Protein AF-A0A444Y953-F1 (afdb_monomer_lite)

Sequence (89 aa):
MVINVASLLVGTATNPFGNGYFQGPKEAPLEAASACAGVYGKGAYPGSAGNLLVDPTTGASFNANGVNGRKYLLPALMDPKTQACSTLV

InterPro domains:
  IPR006766 Protein EXORDIUM-like [PF04674] (1-88)
  IPR006766 Protein EXORDIUM-like [PTHR31279] (1-88)

pLDDT: mean 89.01, std 5.89, range [63.78, 97.12]

Secondary structure (DSSP, 8-state):
-HHHHHHHHHHHHH-TTSSSSEES-TTS-EETTTTTTT--SBT-BTTB--B-EE-TTT--EESEE-GGG-EE----EEETTTTEEEP--

Foldseek 3Di:
DVQVVVQVVQCCVQPVPLPGDFDDDSVDTHGFQRVQPLAQEPPTDVVGNYDFDADPVPRDTAQDQDPPRDGHGYTFTQDPVVRDTDHSD

Structure (mmCIF, N/CA/C/O backbone):
data_AF-A0A444Y953-F1
#
_entry.id   AF-A0A444Y953-F1
#
loop_
_atom_site.group_PDB
_atom_site.id
_atom_site.type_symbol
_atom_site.label_atom_id
_atom_site.label_alt_id
_atom_site.label_comp_id
_atom_site.label_asym_id
_atom_site.label_entity_id
_atom_site.label_seq_id
_atom_site.pdbx_PDB_ins_code
_atom_site.Cartn_x
_atom_site.Cartn_y
_atom_site.Cartn_z
_atom_site.occupancy
_atom_site.B_iso_or_equiv
_atom_site.auth_seq_id
_atom_site.auth_comp_id
_atom_site.auth_asym_id
_atom_site.auth_atom_id
_atom_site.pdbx_PDB_model_num
ATOM 1 N N . MET A 1 1 ? 4.486 -9.118 9.229 1.00 63.78 1 MET A N 1
ATOM 2 C CA . MET A 1 1 ? 4.502 -10.257 8.279 1.00 63.78 1 MET A CA 1
ATOM 3 C C . MET A 1 1 ? 3.607 -10.064 7.056 1.00 63.78 1 MET A C 1
ATOM 5 O O . MET A 1 1 ? 4.072 -10.385 5.976 1.00 63.78 1 MET A O 1
ATOM 9 N N . VAL A 1 2 ? 2.382 -9.529 7.178 1.00 74.00 2 VAL A N 1
ATOM 10 C CA . VAL A 1 2 ? 1.454 -9.366 6.031 1.00 74.00 2 VAL A CA 1
ATOM 11 C C . VAL A 1 2 ? 2.052 -8.540 4.886 1.00 74.00 2 VAL A C 1
ATOM 13 O O . VAL A 1 2 ? 1.960 -8.957 3.740 1.00 74.00 2 VAL A O 1
ATOM 16 N N . ILE A 1 3 ? 2.730 -7.428 5.195 1.00 76.50 3 ILE A N 1
ATOM 17 C CA . ILE A 1 3 ? 3.361 -6.568 4.181 1.00 76.50 3 ILE A CA 1
ATOM 18 C C . ILE A 1 3 ? 4.438 -7.329 3.399 1.00 76.50 3 ILE A C 1
ATOM 20 O O . ILE A 1 3 ? 4.403 -7.320 2.182 1.00 76.50 3 ILE A O 1
ATOM 24 N N . ASN A 1 4 ? 5.337 -8.060 4.066 1.00 81.75 4 ASN A N 1
ATOM 25 C CA . ASN A 1 4 ? 6.400 -8.804 3.376 1.00 81.75 4 ASN A CA 1
ATOM 26 C C . ASN A 1 4 ? 5.842 -9.896 2.454 1.00 81.75 4 ASN A C 1
ATOM 28 O O . ASN A 1 4 ? 6.337 -10.069 1.345 1.00 81.75 4 ASN A O 1
ATOM 32 N N . VAL A 1 5 ? 4.803 -10.615 2.899 1.00 83.38 5 VAL A N 1
ATOM 33 C CA . VAL A 1 5 ? 4.140 -11.638 2.074 1.00 83.38 5 VAL A CA 1
ATOM 34 C C . VAL A 1 5 ? 3.441 -10.993 0.878 1.00 83.38 5 VAL A C 1
ATOM 36 O O . VAL A 1 5 ? 3.575 -11.486 -0.236 1.00 83.38 5 VAL A O 1
ATOM 39 N N . ALA A 1 6 ? 2.741 -9.874 1.087 1.00 79.81 6 ALA A N 1
ATOM 40 C CA . ALA A 1 6 ? 2.099 -9.131 0.008 1.00 79.81 6 ALA A CA 1
ATOM 41 C C . ALA A 1 6 ? 3.128 -8.594 -0.998 1.00 79.81 6 ALA A C 1
ATOM 43 O O . ALA A 1 6 ? 2.942 -8.766 -2.197 1.00 79.81 6 ALA A O 1
ATOM 44 N N . SER A 1 7 ? 4.239 -8.022 -0.528 1.00 82.75 7 SER A N 1
ATOM 45 C CA . SER A 1 7 ? 5.318 -7.531 -1.388 1.00 82.75 7 SER A CA 1
ATOM 46 C C . SER A 1 7 ? 5.948 -8.648 -2.215 1.00 82.75 7 SER A C 1
ATOM 48 O O . SER A 1 7 ? 6.179 -8.459 -3.407 1.00 82.75 7 SER A O 1
ATOM 50 N N . LEU A 1 8 ? 6.178 -9.819 -1.610 1.00 85.31 8 LEU A N 1
ATOM 51 C CA . LEU A 1 8 ? 6.688 -10.987 -2.325 1.00 85.31 8 LEU A CA 1
ATOM 52 C C . LEU A 1 8 ? 5.691 -11.461 -3.387 1.00 85.31 8 LEU A C 1
ATOM 54 O O . LEU A 1 8 ? 6.081 -11.676 -4.529 1.00 85.31 8 LEU A O 1
ATOM 58 N N . LEU A 1 9 ? 4.405 -11.563 -3.040 1.00 86.19 9 LEU A N 1
ATOM 59 C CA . LEU A 1 9 ? 3.364 -11.983 -3.977 1.00 86.19 9 LEU A CA 1
ATOM 60 C C . LEU A 1 9 ? 3.237 -11.011 -5.159 1.00 86.19 9 LEU A C 1
ATOM 62 O O . LEU A 1 9 ? 3.146 -11.445 -6.307 1.00 86.19 9 LEU A O 1
ATOM 66 N N . VAL A 1 10 ? 3.290 -9.704 -4.892 1.00 86.69 10 VAL A N 1
ATOM 67 C CA . VAL A 1 10 ? 3.288 -8.678 -5.940 1.00 86.69 10 VAL A CA 1
ATOM 68 C C . VAL A 1 10 ? 4.495 -8.856 -6.854 1.00 86.69 10 VAL A C 1
ATOM 70 O O . VAL A 1 10 ? 4.289 -8.996 -8.053 1.00 86.69 10 VAL A O 1
ATOM 73 N N . GLY A 1 11 ? 5.713 -8.956 -6.310 1.00 86.75 11 GLY A N 1
ATOM 74 C CA . GLY A 1 11 ? 6.920 -9.188 -7.113 1.00 86.75 11 GLY A CA 1
ATOM 75 C C . GLY A 1 11 ? 6.830 -10.464 -7.956 1.00 86.75 11 GLY A C 1
ATOM 76 O O . GLY A 1 11 ? 7.127 -10.442 -9.146 1.00 86.75 11 GLY A O 1
ATOM 77 N N . THR A 1 12 ? 6.309 -11.566 -7.400 1.00 87.00 12 THR A N 1
ATOM 78 C CA . THR A 1 12 ? 6.103 -12.801 -8.179 1.00 87.00 12 THR A CA 1
ATOM 79 C C . THR A 1 12 ? 5.085 -12.644 -9.308 1.00 87.00 12 THR A C 1
ATOM 81 O O . THR A 1 12 ? 5.221 -13.297 -10.337 1.00 87.00 12 THR A O 1
ATOM 84 N N . ALA A 1 13 ? 4.075 -11.786 -9.149 1.00 88.50 13 ALA A N 1
ATOM 85 C CA . ALA A 1 13 ? 3.060 -11.554 -10.173 1.00 88.50 13 ALA A CA 1
ATOM 86 C C . ALA A 1 13 ? 3.526 -10.552 -11.240 1.00 88.50 13 ALA A C 1
ATOM 88 O O . ALA A 1 13 ? 3.218 -10.722 -12.420 1.00 88.50 13 ALA A O 1
ATOM 89 N N . THR A 1 14 ? 4.260 -9.509 -10.843 1.00 86.06 14 THR A N 1
ATOM 90 C CA . THR A 1 14 ? 4.681 -8.420 -11.736 1.00 86.06 14 THR A CA 1
ATOM 91 C C . THR A 1 14 ? 6.036 -8.662 -12.384 1.00 86.06 14 THR A C 1
ATOM 93 O O . THR A 1 14 ? 6.298 -8.108 -13.453 1.00 86.06 14 THR A O 1
ATOM 96 N N . ASN A 1 15 ? 6.891 -9.480 -11.770 1.00 87.88 15 ASN A N 1
ATOM 97 C CA . ASN A 1 15 ? 8.248 -9.751 -12.231 1.00 87.88 15 ASN A CA 1
ATOM 98 C C . ASN A 1 15 ? 8.715 -11.209 -11.982 1.00 87.88 15 ASN A C 1
ATOM 100 O O . ASN A 1 15 ? 9.800 -11.428 -11.440 1.00 87.88 15 ASN A O 1
ATOM 104 N N . PRO A 1 16 ? 7.955 -12.243 -12.401 1.00 87.25 16 PRO A N 1
ATOM 105 C CA . PRO A 1 16 ? 8.265 -13.646 -12.087 1.00 87.25 16 PRO A CA 1
ATOM 106 C C . PRO A 1 16 ? 9.635 -14.134 -12.587 1.00 87.25 16 PRO A C 1
ATOM 108 O O . PRO A 1 16 ? 10.210 -15.047 -12.000 1.00 87.25 16 PRO A O 1
ATOM 111 N N . PHE A 1 17 ? 10.157 -13.550 -13.673 1.00 86.75 17 PHE A N 1
ATOM 112 C CA . PHE A 1 17 ? 11.401 -13.981 -14.330 1.00 86.75 17 PHE A CA 1
ATOM 113 C C . PHE A 1 17 ? 12.490 -12.894 -14.352 1.00 86.75 17 PHE A C 1
ATOM 115 O O . PHE A 1 17 ? 13.479 -13.021 -15.078 1.00 86.75 17 PHE A O 1
ATOM 122 N N . GLY A 1 18 ? 12.314 -11.802 -13.599 1.00 81.62 18 GLY A N 1
ATOM 123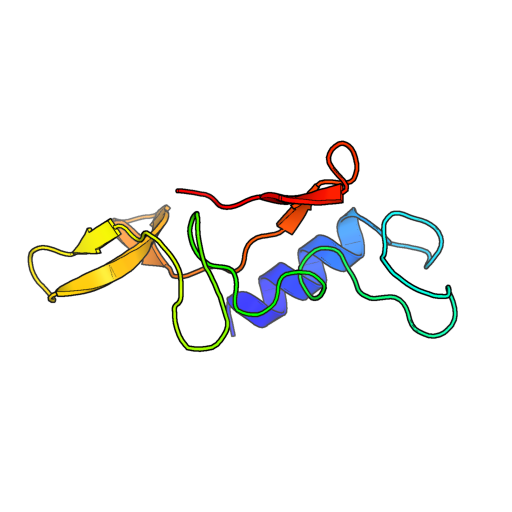 C CA . GLY A 1 18 ? 13.276 -10.694 -13.572 1.00 81.62 18 GLY A CA 1
ATOM 124 C C . GLY A 1 18 ? 13.321 -9.859 -14.862 1.00 81.62 18 GLY A C 1
ATOM 125 O O . GLY A 1 18 ? 14.338 -9.239 -15.159 1.00 81.62 18 GLY A O 1
ATOM 126 N N . ASN A 1 19 ? 12.272 -9.889 -15.684 1.00 83.62 19 ASN A N 1
ATOM 127 C CA . ASN A 1 19 ? 12.144 -9.124 -16.931 1.00 83.62 19 ASN A CA 1
ATOM 128 C C . ASN A 1 19 ? 10.751 -8.481 -17.120 1.00 83.62 19 ASN A C 1
ATOM 130 O O . ASN A 1 19 ? 10.392 -8.130 -18.242 1.00 83.62 19 ASN A O 1
ATOM 134 N N . GLY A 1 20 ? 9.968 -8.379 -16.044 1.00 84.31 20 GLY A N 1
ATOM 135 C CA . GLY A 1 20 ? 8.632 -7.785 -16.015 1.00 84.31 20 GLY A CA 1
ATOM 136 C C . GLY A 1 20 ? 8.650 -6.306 -15.622 1.00 84.31 20 GLY A C 1
ATOM 137 O O . GLY A 1 20 ? 9.427 -5.521 -16.161 1.00 84.31 20 GLY A O 1
ATOM 138 N N . TYR A 1 21 ? 7.780 -5.918 -14.687 1.00 82.19 21 TYR A N 1
ATOM 139 C CA . TYR A 1 21 ? 7.636 -4.531 -14.237 1.00 82.19 21 TYR A CA 1
ATOM 140 C C . TYR A 1 21 ? 8.445 -4.263 -12.967 1.00 82.19 21 TYR A C 1
ATOM 142 O O . TYR A 1 21 ? 8.107 -4.758 -11.893 1.00 82.19 21 TYR A O 1
ATOM 150 N N . PHE A 1 22 ? 9.481 -3.438 -13.089 1.00 83.00 22 PHE A N 1
ATOM 151 C CA . PHE A 1 22 ? 10.329 -2.992 -11.987 1.00 83.00 22 PHE A CA 1
ATOM 152 C C . PHE A 1 22 ? 10.944 -1.625 -12.306 1.00 83.00 22 PHE A C 1
ATOM 154 O O . PHE A 1 22 ? 10.985 -1.200 -13.462 1.00 83.00 22 PHE A O 1
ATOM 161 N N . GLN A 1 23 ? 11.433 -0.935 -11.279 1.00 80.69 23 GLN A N 1
ATOM 162 C CA . GLN A 1 23 ? 12.184 0.309 -11.420 1.00 80.69 23 GLN A CA 1
ATOM 163 C C . GLN A 1 23 ? 13.687 0.053 -11.240 1.00 80.69 23 GLN A C 1
ATOM 165 O O . GLN A 1 23 ? 14.088 -0.712 -10.368 1.00 80.69 23 GLN A O 1
ATOM 170 N N . GLY A 1 24 ? 14.526 0.733 -12.026 1.00 82.94 24 GLY A N 1
ATOM 171 C CA . GLY A 1 24 ? 15.986 0.604 -11.954 1.00 82.94 24 GLY A CA 1
ATOM 172 C C . GLY A 1 24 ? 16.562 -0.462 -12.897 1.00 82.94 24 GLY A C 1
ATOM 173 O O . GLY A 1 24 ? 15.855 -0.951 -13.780 1.00 82.94 24 GLY A O 1
ATOM 174 N N . PRO A 1 25 ? 17.864 -0.781 -12.773 1.00 84.19 25 PRO A N 1
ATOM 175 C CA . PRO A 1 25 ? 18.519 -1.790 -13.600 1.00 84.19 25 PRO A CA 1
ATOM 176 C C . PRO A 1 25 ? 18.047 -3.203 -13.234 1.00 84.19 25 PRO A C 1
ATOM 178 O O . PRO A 1 25 ? 17.692 -3.476 -12.088 1.00 84.19 25 PRO A O 1
ATOM 181 N N . LYS A 1 26 ? 18.089 -4.127 -14.199 1.00 81.69 26 LYS A N 1
ATOM 182 C CA . LYS A 1 26 ? 17.643 -5.519 -14.018 1.00 81.69 26 LYS A CA 1
ATOM 183 C C . LYS A 1 26 ? 18.434 -6.261 -12.935 1.00 81.69 26 LYS A C 1
ATOM 185 O O . LYS A 1 26 ? 17.918 -7.186 -12.316 1.00 81.69 26 LYS A O 1
ATOM 190 N N . GLU A 1 27 ? 19.681 -5.869 -12.710 1.00 85.88 27 GLU A N 1
ATOM 191 C CA . GLU A 1 27 ? 20.586 -6.468 -11.729 1.00 85.88 27 GLU A CA 1
ATOM 192 C C . GLU A 1 27 ? 20.262 -6.025 -10.291 1.00 85.88 27 GLU A C 1
ATOM 194 O O . GLU A 1 27 ? 20.690 -6.676 -9.340 1.00 85.88 27 GLU A O 1
ATOM 199 N N . ALA A 1 28 ? 19.496 -4.939 -10.129 1.00 84.12 28 ALA A N 1
ATOM 200 C CA . ALA A 1 28 ? 19.032 -4.421 -8.843 1.00 84.12 28 ALA A CA 1
ATOM 201 C C . ALA A 1 28 ? 17.621 -3.803 -8.976 1.00 84.12 28 ALA A C 1
ATOM 203 O O . ALA A 1 28 ? 17.463 -2.585 -8.831 1.00 84.12 28 ALA A O 1
ATOM 204 N N . PRO A 1 29 ? 16.596 -4.620 -9.285 1.00 84.62 29 PRO A N 1
ATOM 205 C CA . PRO A 1 29 ? 15.261 -4.127 -9.571 1.00 84.62 29 PRO A CA 1
ATOM 206 C C . PRO A 1 29 ? 14.528 -3.750 -8.280 1.00 84.62 29 PRO A C 1
ATOM 208 O O . PRO A 1 29 ? 14.515 -4.499 -7.301 1.00 84.62 29 PRO A O 1
ATOM 211 N N . LEU A 1 30 ? 13.864 -2.598 -8.292 1.00 85.88 30 LEU A N 1
ATOM 212 C CA . LEU A 1 30 ? 12.852 -2.241 -7.306 1.00 85.88 30 LEU A CA 1
ATOM 213 C C . LEU A 1 30 ? 11.493 -2.748 -7.791 1.00 85.88 30 LEU A C 1
ATOM 215 O O . LEU A 1 30 ? 10.894 -2.198 -8.717 1.00 85.88 30 LEU A O 1
ATOM 219 N N . GLU A 1 31 ? 11.012 -3.804 -7.144 1.00 87.62 31 GLU A N 1
ATOM 220 C CA . GLU A 1 31 ? 9.705 -4.413 -7.388 1.00 87.62 31 GLU A CA 1
ATOM 221 C C . GLU A 1 31 ? 8.556 -3.454 -7.067 1.00 87.62 31 GLU A C 1
ATOM 223 O O . GLU A 1 31 ? 8.690 -2.560 -6.222 1.00 87.62 31 GLU A O 1
ATOM 228 N N . ALA A 1 32 ? 7.393 -3.684 -7.683 1.00 87.25 32 ALA A N 1
ATOM 229 C CA . ALA A 1 32 ? 6.255 -2.763 -7.635 1.00 87.25 32 ALA A CA 1
ATOM 230 C C . ALA A 1 32 ? 5.798 -2.382 -6.211 1.00 87.25 32 ALA A C 1
ATOM 232 O O . ALA A 1 32 ? 5.369 -1.251 -5.994 1.00 87.25 32 ALA A O 1
ATOM 233 N N . ALA A 1 33 ? 5.920 -3.288 -5.235 1.00 84.81 33 ALA A N 1
ATOM 234 C CA . ALA A 1 33 ? 5.601 -3.005 -3.832 1.00 84.81 33 ALA A CA 1
ATOM 235 C C . ALA A 1 33 ? 6.738 -2.309 -3.059 1.00 84.81 33 ALA A C 1
ATOM 237 O O . ALA A 1 33 ? 6.482 -1.600 -2.088 1.00 84.81 33 ALA A O 1
ATOM 238 N N . SER A 1 34 ? 7.996 -2.504 -3.465 1.00 85.88 34 SER A N 1
ATOM 239 C CA . SER A 1 34 ? 9.162 -1.872 -2.825 1.00 85.88 34 SER A CA 1
ATOM 240 C C . SER A 1 34 ? 9.457 -0.470 -3.352 1.00 85.88 34 SER A C 1
ATOM 242 O O . SER A 1 34 ? 9.966 0.358 -2.601 1.00 85.88 34 SER A O 1
ATOM 244 N N . ALA A 1 35 ? 9.086 -0.176 -4.601 1.00 88.69 35 ALA A N 1
ATOM 245 C CA . ALA A 1 35 ? 9.246 1.147 -5.205 1.00 88.69 35 ALA A CA 1
ATOM 246 C C . ALA A 1 35 ? 8.448 2.244 -4.469 1.00 88.69 35 ALA A C 1
ATOM 248 O O . ALA A 1 35 ? 8.809 3.415 -4.510 1.00 88.69 35 ALA A O 1
ATOM 249 N N . CYS A 1 36 ? 7.390 1.856 -3.753 1.00 89.44 36 CYS A N 1
ATOM 250 C CA . CYS A 1 36 ? 6.458 2.755 -3.075 1.00 89.44 36 CYS A CA 1
ATOM 251 C C . CYS A 1 36 ? 6.519 2.653 -1.544 1.00 89.44 36 CYS A C 1
ATOM 253 O O . CYS A 1 36 ? 5.548 2.968 -0.850 1.00 89.44 36 CYS A O 1
ATOM 255 N N . ALA A 1 37 ? 7.646 2.190 -0.996 1.00 85.62 37 ALA A N 1
ATOM 256 C CA . ALA A 1 37 ? 7.816 2.054 0.444 1.00 85.62 37 ALA A CA 1
ATOM 257 C C . ALA A 1 37 ? 7.520 3.381 1.172 1.00 85.62 37 ALA A C 1
ATOM 259 O O . ALA A 1 37 ? 8.055 4.432 0.832 1.00 85.62 37 ALA A O 1
ATOM 260 N N . GLY A 1 38 ? 6.653 3.328 2.188 1.00 87.25 38 GLY A N 1
ATOM 261 C CA . GLY A 1 38 ? 6.255 4.506 2.968 1.00 87.25 38 GLY A CA 1
ATOM 262 C C . GLY A 1 38 ? 5.098 5.325 2.381 1.00 87.25 38 GLY A C 1
ATOM 263 O O . GLY A 1 38 ? 4.582 6.202 3.072 1.00 87.25 38 GLY A O 1
ATOM 264 N N . VAL A 1 39 ? 4.644 5.025 1.161 1.00 93.31 39 VAL A N 1
ATOM 265 C CA . VAL A 1 39 ? 3.461 5.651 0.558 1.00 93.31 39 VAL A CA 1
ATOM 266 C C . VAL A 1 39 ? 2.231 4.822 0.922 1.00 93.31 39 VAL A C 1
ATOM 268 O O . VAL A 1 39 ? 2.059 3.723 0.403 1.00 93.31 39 VAL A O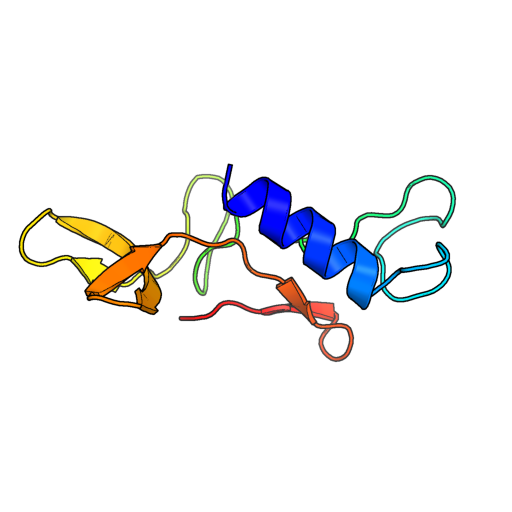 1
ATOM 271 N N . TYR A 1 40 ? 1.381 5.322 1.822 1.00 93.19 40 TYR A N 1
ATOM 272 C CA . TYR A 1 40 ? 0.188 4.593 2.287 1.00 93.19 40 TYR A CA 1
ATOM 273 C C . TYR A 1 40 ? -1.131 5.253 1.865 1.00 93.19 40 TYR A C 1
ATOM 275 O O . TYR A 1 40 ? -2.131 4.561 1.681 1.00 93.19 40 TYR A O 1
ATOM 283 N N . GLY A 1 41 ? -1.141 6.570 1.677 1.00 95.44 41 GLY A N 1
ATOM 284 C CA . GLY A 1 41 ? -2.299 7.330 1.213 1.00 95.44 41 GLY A CA 1
ATOM 285 C C . GLY A 1 41 ? -1.892 8.483 0.306 1.00 95.44 41 GLY A C 1
ATOM 286 O O . GLY A 1 41 ? -0.709 8.832 0.199 1.00 95.44 41 GLY A O 1
ATOM 287 N N . LYS A 1 42 ? -2.872 9.083 -0.371 1.00 94.56 42 LYS A N 1
ATOM 288 C CA . LYS A 1 42 ? -2.618 10.215 -1.268 1.00 94.56 42 LYS A CA 1
ATOM 289 C C . LYS A 1 42 ? -1.896 11.354 -0.534 1.00 94.56 42 LYS A C 1
ATOM 291 O O . LYS A 1 42 ? -2.276 11.732 0.572 1.00 94.56 42 LYS A O 1
ATOM 296 N N . GLY A 1 43 ? -0.870 11.918 -1.172 1.00 93.88 43 GLY A N 1
ATOM 297 C CA . GLY A 1 43 ? -0.085 13.023 -0.612 1.00 93.88 43 GLY A CA 1
ATOM 298 C C . GLY A 1 43 ? 0.948 12.611 0.441 1.00 93.88 43 GLY A C 1
ATOM 299 O O . GLY A 1 43 ? 1.396 13.470 1.192 1.00 93.88 43 GLY A O 1
ATOM 300 N N . ALA A 1 44 ? 1.320 11.329 0.524 1.00 95.31 44 ALA A N 1
ATOM 301 C CA . ALA A 1 44 ? 2.423 10.879 1.374 1.00 95.31 44 ALA A CA 1
ATOM 302 C C . ALA A 1 44 ? 3.765 11.526 0.984 1.00 95.31 44 ALA A C 1
ATOM 304 O O . ALA A 1 44 ? 4.030 11.784 -0.192 1.00 95.31 44 ALA A O 1
ATOM 305 N N . TYR A 1 45 ? 4.624 11.751 1.976 1.00 92.38 45 TYR A N 1
ATOM 306 C CA . TYR A 1 45 ? 5.983 12.283 1.825 1.00 92.38 45 TYR A CA 1
ATOM 307 C C . TYR A 1 45 ? 6.835 11.862 3.037 1.00 92.38 45 TYR A C 1
ATOM 309 O O . TYR A 1 45 ? 6.281 11.382 4.026 1.00 92.38 45 TYR A O 1
ATOM 317 N N . PRO A 1 46 ? 8.173 12.012 3.030 1.00 92.19 46 PRO A N 1
ATOM 318 C CA . PRO A 1 46 ? 8.995 11.632 4.180 1.00 92.19 46 PRO A CA 1
ATOM 319 C C . PRO A 1 46 ? 8.519 12.291 5.487 1.00 92.19 46 PRO A C 1
ATOM 321 O O . PRO A 1 46 ? 8.507 13.512 5.609 1.00 92.19 46 PRO A O 1
ATOM 324 N N . GLY A 1 47 ? 8.110 11.473 6.461 1.00 91.94 47 GLY A N 1
ATOM 325 C CA . GLY A 1 47 ? 7.527 11.933 7.729 1.00 91.94 47 GLY A CA 1
ATOM 326 C C . GLY A 1 47 ? 5.993 11.995 7.764 1.00 91.94 47 GLY A C 1
ATOM 327 O O . GLY A 1 47 ? 5.435 12.243 8.829 1.00 91.94 47 GLY A O 1
ATOM 328 N N . SER A 1 48 ? 5.301 11.723 6.652 1.00 93.75 48 SER A N 1
ATOM 329 C CA . SER A 1 48 ? 3.838 11.643 6.574 1.00 93.75 48 SER A CA 1
ATOM 330 C C . SER A 1 48 ? 3.378 10.456 5.726 1.00 93.75 48 SER A C 1
ATOM 332 O O . SER A 1 48 ? 3.749 10.314 4.563 1.00 93.75 48 SER A O 1
ATOM 334 N N . ALA A 1 49 ? 2.497 9.624 6.284 1.00 93.06 49 ALA A N 1
ATOM 335 C CA . ALA A 1 49 ? 1.942 8.462 5.586 1.00 93.06 49 ALA A CA 1
ATOM 336 C C . ALA A 1 49 ? 0.924 8.828 4.482 1.00 93.06 49 ALA A C 1
ATOM 338 O O . ALA A 1 49 ? 0.500 7.949 3.728 1.00 93.06 49 ALA A O 1
ATOM 339 N N . GLY A 1 50 ? 0.553 10.110 4.376 1.00 95.06 50 GLY A N 1
ATOM 340 C CA . GLY A 1 50 ? -0.486 10.617 3.481 1.00 95.06 50 GLY A CA 1
ATOM 341 C C . GLY A 1 50 ? -1.875 10.619 4.119 1.00 95.06 50 GLY A C 1
ATOM 342 O O . GLY A 1 50 ? -2.034 10.385 5.320 1.00 95.06 50 GLY A O 1
ATOM 343 N N . ASN A 1 51 ? -2.890 10.898 3.304 1.00 96.62 51 ASN A N 1
ATOM 344 C CA . ASN A 1 51 ? -4.281 10.918 3.746 1.00 96.62 51 ASN A CA 1
ATOM 345 C C . ASN A 1 51 ? -4.781 9.486 3.971 1.00 96.62 51 ASN A C 1
ATOM 347 O O . ASN A 1 51 ? -4.884 8.712 3.024 1.00 96.62 51 ASN A O 1
ATOM 351 N N . LEU A 1 52 ? -5.092 9.141 5.222 1.00 96.81 52 LEU A N 1
ATOM 352 C CA . LEU A 1 52 ? -5.559 7.815 5.630 1.00 96.81 52 LEU A CA 1
ATOM 353 C C . LEU A 1 52 ? -6.945 7.891 6.272 1.00 96.81 52 LEU A C 1
ATOM 355 O O . LEU A 1 52 ? -7.350 8.929 6.797 1.00 96.81 52 LEU A O 1
ATOM 359 N N . LEU A 1 53 ? -7.650 6.762 6.274 1.00 96.94 53 LEU A N 1
ATOM 360 C CA . LEU A 1 53 ? -8.867 6.596 7.062 1.00 96.94 53 LEU A CA 1
ATOM 361 C C . LEU A 1 53 ? -8.494 6.404 8.533 1.00 96.94 53 LEU A C 1
ATOM 363 O O . LEU A 1 53 ? -7.431 5.866 8.833 1.00 96.94 53 LEU A O 1
ATOM 367 N N . VAL A 1 54 ? -9.384 6.793 9.445 1.00 97.12 54 VAL A N 1
ATOM 368 C CA . VAL A 1 54 ? -9.187 6.646 10.893 1.00 97.12 54 VAL A CA 1
ATOM 369 C C . VAL A 1 54 ? -10.283 5.759 11.464 1.00 97.12 54 VAL A C 1
ATOM 371 O O . VAL A 1 54 ? -11.468 5.939 11.180 1.00 97.12 54 VAL A O 1
ATOM 374 N N . ASP A 1 55 ? -9.890 4.761 12.247 1.00 96.56 55 ASP A N 1
ATOM 375 C CA . ASP A 1 55 ? -10.814 3.929 12.999 1.00 96.56 55 ASP A CA 1
ATOM 376 C C . ASP A 1 55 ? -11.416 4.751 14.157 1.00 96.56 55 ASP A C 1
ATOM 378 O O . ASP A 1 55 ? -10.667 5.213 15.016 1.00 96.56 55 ASP A O 1
ATOM 382 N N . PRO A 1 56 ? -12.746 4.940 14.220 1.00 95.38 56 PRO A N 1
ATOM 383 C CA . PRO A 1 56 ? -13.358 5.812 15.222 1.00 95.38 56 PRO A CA 1
ATOM 384 C C . PRO A 1 56 ? -13.315 5.238 16.645 1.00 95.38 56 PRO A C 1
ATOM 386 O O . PRO A 1 56 ? -13.505 5.978 17.605 1.00 95.38 56 PRO A O 1
ATOM 389 N N . THR A 1 57 ? -13.098 3.931 16.800 1.00 95.75 57 THR A N 1
ATOM 390 C CA . THR A 1 57 ? -13.079 3.251 18.100 1.00 95.75 57 THR A CA 1
ATOM 391 C C . THR A 1 57 ? -11.678 3.238 18.704 1.00 95.75 57 THR A C 1
ATOM 393 O O . THR A 1 57 ? -11.527 3.399 19.911 1.00 95.75 57 THR A O 1
ATOM 396 N N . THR A 1 58 ? -10.653 3.042 17.875 1.00 95.75 58 THR A N 1
ATOM 397 C CA . THR A 1 58 ? -9.252 2.905 18.315 1.00 95.75 58 THR A CA 1
ATOM 398 C C . THR A 1 58 ? -8.393 4.132 18.016 1.00 95.75 58 THR A C 1
ATOM 400 O O . THR A 1 58 ? -7.305 4.260 18.570 1.00 95.75 58 THR A O 1
ATOM 403 N N . GLY A 1 59 ? -8.842 5.015 17.122 1.00 96.44 59 GLY A N 1
ATOM 404 C CA . GLY A 1 59 ? -8.061 6.144 16.612 1.00 96.44 59 GLY A CA 1
ATOM 405 C C . GLY A 1 59 ? -6.942 5.750 15.640 1.00 96.44 59 GLY A C 1
ATOM 406 O O . GLY A 1 59 ? -6.195 6.618 15.196 1.00 96.44 59 GLY A O 1
ATOM 407 N N . ALA A 1 60 ? -6.796 4.465 15.301 1.00 95.62 60 ALA A N 1
ATOM 408 C CA . ALA A 1 60 ? -5.729 3.990 14.425 1.00 95.62 60 ALA A CA 1
ATOM 409 C C . ALA A 1 60 ? -6.010 4.306 12.947 1.00 95.62 60 ALA A C 1
ATOM 411 O O . ALA A 1 60 ? -7.137 4.154 12.471 1.00 95.62 60 ALA A O 1
ATOM 412 N N . SER A 1 61 ? -4.968 4.680 12.202 1.00 96.19 61 SER A N 1
ATOM 413 C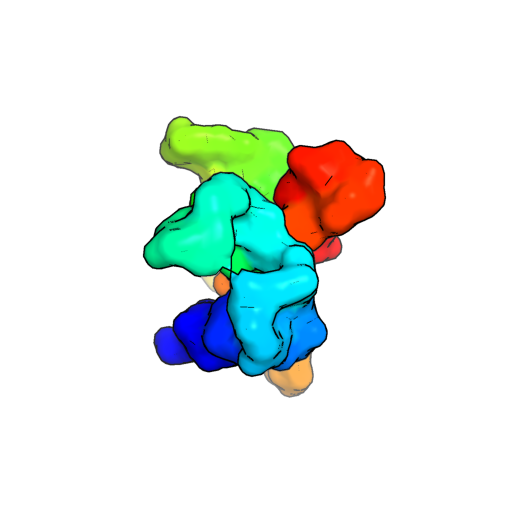 CA . SER A 1 61 ? -5.071 4.925 10.761 1.00 96.19 61 SER A CA 1
ATOM 414 C C . SER A 1 61 ? -4.987 3.637 9.937 1.00 96.19 61 SER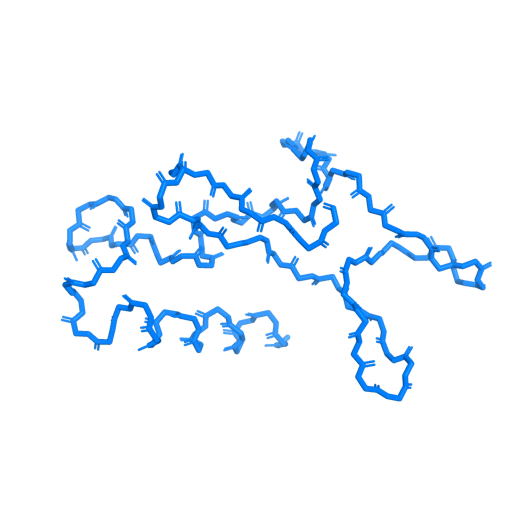 A C 1
ATOM 416 O O . SER A 1 61 ? -4.216 2.730 10.256 1.00 96.19 61 SER A O 1
ATOM 418 N N . PHE A 1 62 ? -5.745 3.566 8.844 1.00 96.00 62 PHE A N 1
ATOM 419 C CA . PHE A 1 62 ? -5.778 2.425 7.927 1.00 96.00 62 PHE A CA 1
ATOM 420 C C . PHE A 1 62 ? -6.105 2.861 6.491 1.00 96.00 62 PHE A C 1
ATOM 422 O O . PHE A 1 62 ? -6.586 3.970 6.257 1.00 96.00 62 PHE A O 1
ATOM 429 N N . ASN A 1 63 ? -5.852 1.985 5.518 1.00 95.06 63 ASN A N 1
ATOM 430 C CA . ASN A 1 63 ? -6.209 2.211 4.109 1.00 95.06 63 ASN A CA 1
ATOM 431 C C . ASN A 1 63 ? -6.853 0.998 3.424 1.00 95.06 63 ASN A C 1
ATOM 433 O O . ASN A 1 63 ? -7.285 1.099 2.280 1.00 95.06 63 ASN A O 1
ATOM 437 N N . ALA A 1 64 ? -6.936 -0.144 4.106 1.00 93.88 64 ALA A N 1
ATOM 438 C CA . ALA A 1 64 ? -7.496 -1.364 3.548 1.00 93.88 64 ALA A CA 1
ATOM 439 C C . ALA A 1 64 ? -8.476 -2.019 4.523 1.00 93.88 64 ALA A C 1
ATOM 441 O O . ALA A 1 64 ? -8.172 -2.215 5.703 1.00 93.88 64 ALA A O 1
ATOM 442 N N . ASN A 1 65 ? -9.638 -2.407 3.997 1.00 93.88 65 ASN A N 1
ATOM 443 C CA . ASN A 1 65 ? -10.613 -3.233 4.699 1.00 93.88 65 ASN A CA 1
ATOM 444 C C . ASN A 1 65 ? -10.395 -4.693 4.302 1.00 93.88 65 ASN A C 1
ATOM 446 O O . ASN A 1 65 ? -10.506 -5.050 3.130 1.00 93.88 65 ASN A O 1
ATOM 450 N N . GLY A 1 66 ? -10.070 -5.533 5.275 1.00 91.19 66 GLY A N 1
ATOM 451 C CA . GLY A 1 66 ? -9.989 -6.974 5.105 1.00 91.19 66 GLY A CA 1
ATOM 452 C C . GLY A 1 66 ? -11.246 -7.693 5.586 1.00 91.19 66 GLY A C 1
ATOM 453 O O . GLY A 1 66 ? -12.205 -7.099 6.080 1.00 91.19 66 GLY A O 1
ATOM 454 N N . VAL A 1 67 ? -11.219 -9.019 5.464 1.00 93.75 67 VAL A N 1
ATOM 455 C CA . VAL A 1 67 ? -12.311 -9.891 5.914 1.00 93.75 67 VAL 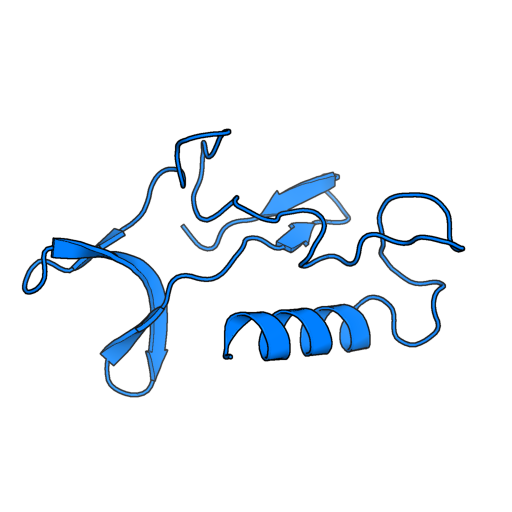A CA 1
ATOM 456 C C . VAL A 1 67 ? -12.541 -9.793 7.426 1.00 93.75 67 VAL A C 1
ATOM 458 O O . VAL A 1 67 ? -11.610 -9.544 8.197 1.00 93.75 67 VAL A O 1
ATOM 461 N N . ASN A 1 68 ? -13.786 -10.020 7.854 1.00 94.31 68 ASN A N 1
ATOM 462 C CA . ASN A 1 68 ? -14.213 -9.979 9.259 1.00 94.31 68 ASN A CA 1
ATOM 463 C C . ASN A 1 68 ? -13.921 -8.640 9.964 1.00 94.31 68 ASN A C 1
ATOM 465 O O . ASN A 1 68 ? -13.566 -8.620 11.140 1.00 94.31 68 ASN A O 1
ATOM 469 N N . GLY A 1 69 ? -14.025 -7.522 9.237 1.00 92.06 69 GLY A N 1
ATOM 470 C CA . GLY A 1 69 ? -13.855 -6.174 9.795 1.00 92.06 69 GLY A CA 1
ATOM 471 C C . GLY A 1 69 ? -12.416 -5.807 10.164 1.00 92.06 69 GLY A C 1
ATOM 472 O O . GLY A 1 69 ? -12.194 -4.776 10.797 1.00 92.06 69 GLY A O 1
ATOM 473 N N . ARG A 1 70 ? -11.425 -6.625 9.783 1.00 93.12 70 ARG A N 1
ATOM 474 C CA . ARG A 1 70 ? -10.011 -6.320 10.026 1.00 93.12 70 ARG A CA 1
ATOM 475 C C . ARG A 1 70 ? -9.574 -5.132 9.180 1.00 93.12 70 ARG A C 1
ATOM 477 O O . ARG A 1 70 ? -9.871 -5.072 7.991 1.00 93.12 70 ARG A O 1
ATOM 484 N N . LYS A 1 71 ? -8.817 -4.223 9.781 1.00 95.00 71 LYS A N 1
ATOM 485 C CA . LYS A 1 71 ? -8.269 -3.039 9.115 1.00 95.00 71 LYS A CA 1
ATOM 486 C C . LYS A 1 71 ? -6.762 -3.182 8.993 1.00 95.00 71 LYS A C 1
ATOM 488 O O . LYS A 1 71 ? -6.104 -3.638 9.927 1.00 95.00 71 LYS A O 1
ATOM 493 N N . TYR A 1 72 ? -6.234 -2.819 7.832 1.00 91.81 72 TYR A N 1
ATOM 494 C CA . TYR A 1 72 ? -4.817 -2.945 7.518 1.00 91.81 72 TYR A CA 1
ATOM 495 C C . TYR A 1 72 ? -4.261 -1.628 6.988 1.00 91.81 72 TYR A C 1
ATOM 497 O O . TYR A 1 72 ? -4.971 -0.828 6.374 1.00 91.81 72 TYR A O 1
ATOM 505 N N . LEU A 1 73 ? -2.964 -1.449 7.214 1.00 91.38 73 LEU A N 1
ATOM 506 C CA . LEU A 1 73 ? -2.157 -0.429 6.572 1.00 91.38 73 LEU A CA 1
ATOM 507 C C . LEU A 1 73 ? -1.214 -1.131 5.592 1.00 91.38 73 LEU A C 1
ATOM 509 O O . LEU A 1 73 ? -0.345 -1.901 6.008 1.00 91.38 73 LEU A O 1
ATOM 513 N N . LEU A 1 74 ? -1.436 -0.920 4.297 1.00 89.06 74 LEU A N 1
ATOM 514 C CA . LEU A 1 74 ? -0.709 -1.576 3.208 1.00 89.06 74 LEU A CA 1
ATOM 515 C C . LEU A 1 74 ? 0.019 -0.530 2.354 1.00 89.06 74 LEU A C 1
ATOM 517 O O . LEU A 1 74 ? -0.554 0.532 2.114 1.00 89.06 74 LEU A O 1
ATOM 521 N N . PRO A 1 75 ? 1.252 -0.786 1.889 1.00 88.50 75 PRO A N 1
ATOM 522 C CA . PRO A 1 75 ? 1.937 0.143 0.997 1.00 88.50 75 PRO A CA 1
ATOM 523 C C . PRO A 1 75 ? 1.206 0.262 -0.347 1.00 88.50 75 PRO A C 1
ATOM 525 O O . PRO A 1 75 ? 0.532 -0.671 -0.792 1.00 88.50 75 PRO A O 1
ATOM 528 N N . ALA A 1 76 ? 1.370 1.408 -0.997 1.00 91.62 76 ALA A N 1
ATOM 529 C CA . ALA A 1 76 ? 0.994 1.621 -2.386 1.00 91.62 76 ALA A CA 1
ATOM 530 C C . ALA A 1 76 ? 1.784 0.700 -3.324 1.00 91.62 76 ALA A C 1
ATOM 532 O O . ALA A 1 76 ? 2.860 0.206 -2.977 1.00 91.62 76 ALA A O 1
ATOM 533 N N . LEU A 1 77 ? 1.262 0.508 -4.534 1.00 89.81 77 LEU A N 1
ATOM 534 C CA . LEU A 1 77 ? 1.954 -0.212 -5.603 1.00 89.81 77 LEU A CA 1
ATOM 535 C C . LEU A 1 77 ? 2.289 0.736 -6.747 1.00 89.81 77 LEU A C 1
ATOM 537 O O . LEU A 1 77 ? 1.501 1.623 -7.075 1.00 89.81 77 LEU A O 1
ATOM 541 N N . MET A 1 78 ? 3.440 0.523 -7.375 1.00 88.69 78 MET A N 1
ATOM 542 C CA . MET A 1 78 ? 3.815 1.239 -8.589 1.00 88.69 78 MET A CA 1
ATOM 543 C C . MET A 1 78 ? 2.866 0.873 -9.735 1.00 88.69 78 MET A C 1
ATOM 545 O O . MET A 1 78 ? 2.763 -0.296 -10.113 1.00 88.69 78 MET A O 1
ATOM 549 N N . ASP A 1 79 ? 2.193 1.872 -10.302 1.00 87.06 79 ASP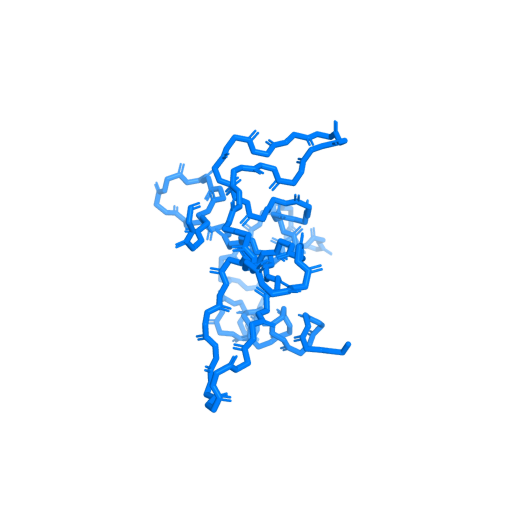 A N 1
ATOM 550 C CA . ASP A 1 79 ? 1.398 1.715 -11.516 1.00 87.06 79 ASP A CA 1
ATOM 551 C C . ASP A 1 79 ? 2.296 1.913 -12.751 1.00 87.06 79 ASP A C 1
ATOM 553 O O . ASP A 1 79 ? 2.796 3.021 -12.982 1.00 87.06 79 ASP A O 1
ATOM 557 N N . PRO A 1 80 ? 2.492 0.878 -13.591 1.00 80.81 80 PRO A N 1
ATOM 558 C CA . PRO A 1 80 ? 3.363 0.973 -14.757 1.00 80.81 80 PRO A CA 1
ATOM 559 C C . PRO A 1 80 ? 2.846 1.946 -15.827 1.00 80.81 80 PRO A C 1
ATOM 561 O O . PRO A 1 80 ? 3.634 2.379 -16.669 1.00 80.81 80 PRO A O 1
ATOM 564 N N . LYS A 1 81 ? 1.555 2.310 -15.825 1.00 85.88 81 LYS A N 1
ATOM 565 C CA . LYS A 1 81 ? 0.992 3.252 -16.808 1.00 85.88 81 LYS A CA 1
ATOM 566 C C . LYS A 1 81 ? 1.305 4.701 -16.463 1.00 85.88 81 LYS A C 1
ATOM 568 O O . LYS A 1 81 ? 1.653 5.478 -17.346 1.00 85.88 81 LYS A O 1
ATOM 573 N N . THR A 1 82 ? 1.149 5.061 -15.194 1.00 88.62 82 THR A N 1
ATOM 574 C CA . THR A 1 82 ? 1.345 6.436 -14.713 1.00 88.62 82 THR A CA 1
ATOM 575 C C . THR A 1 82 ? 2.751 6.683 -14.183 1.00 88.62 82 THR A C 1
ATOM 577 O O . THR A 1 82 ? 3.127 7.837 -13.998 1.00 88.62 82 THR A O 1
ATOM 580 N N . GLN A 1 83 ? 3.529 5.617 -13.962 1.00 83.38 83 GLN A N 1
ATOM 581 C CA . GLN A 1 83 ? 4.837 5.665 -13.309 1.00 83.38 83 GLN A CA 1
ATOM 582 C C . GLN A 1 83 ? 4.766 6.328 -11.920 1.00 83.38 83 GLN A C 1
ATOM 584 O O . GLN A 1 83 ? 5.691 7.019 -11.493 1.00 83.38 83 GLN A O 1
ATOM 589 N N . ALA A 1 84 ? 3.649 6.125 -11.219 1.00 88.56 84 ALA A N 1
ATOM 590 C CA . ALA A 1 84 ? 3.381 6.688 -9.905 1.00 88.56 84 ALA A CA 1
ATOM 591 C C . ALA A 1 84 ? 2.877 5.618 -8.928 1.00 88.56 84 ALA A C 1
ATOM 593 O O . ALA A 1 84 ? 2.324 4.589 -9.320 1.00 88.56 84 ALA A O 1
ATOM 594 N N . CYS A 1 85 ? 3.038 5.885 -7.633 1.00 91.12 85 CYS A N 1
ATOM 595 C CA . CYS A 1 85 ? 2.520 5.027 -6.574 1.00 91.12 85 CYS A CA 1
ATOM 596 C C . CYS A 1 85 ? 1.007 5.198 -6.423 1.00 91.12 85 CYS A C 1
ATOM 598 O O . CYS A 1 85 ? 0.524 6.278 -6.080 1.00 91.12 85 CYS A O 1
ATOM 600 N N . SER A 1 86 ? 0.273 4.113 -6.648 1.00 93.19 86 SER A N 1
ATOM 601 C CA . SER A 1 86 ? -1.178 4.050 -6.514 1.00 93.19 86 SER A CA 1
ATOM 602 C C . SER A 1 86 ? -1.574 3.555 -5.123 1.00 93.19 86 SER A C 1
ATOM 604 O O . SER A 1 86 ? -1.160 2.473 -4.690 1.00 93.19 86 SER A O 1
ATOM 606 N N . THR A 1 87 ? -2.360 4.362 -4.411 1.00 93.75 87 THR A N 1
ATOM 607 C CA . THR A 1 87 ? -2.854 4.086 -3.055 1.00 93.75 87 THR A CA 1
ATOM 608 C C . THR A 1 87 ? -4.282 3.544 -3.096 1.00 93.75 87 THR A C 1
ATOM 610 O O . THR A 1 87 ? -5.013 3.738 -4.064 1.00 93.75 87 THR A O 1
ATOM 613 N N . LEU A 1 88 ? -4.698 2.859 -2.028 1.00 92.69 88 LEU A N 1
ATOM 614 C CA . LEU A 1 88 ? -6.074 2.362 -1.890 1.00 92.69 88 LEU A CA 1
ATOM 615 C C . LEU A 1 88 ? -7.078 3.459 -1.492 1.00 92.69 88 LEU A C 1
ATOM 617 O O . LEU A 1 88 ? -8.279 3.276 -1.687 1.00 92.69 88 LEU A O 1
ATOM 621 N N . VAL A 1 89 ? -6.582 4.566 -0.924 1.00 92.94 89 VAL A N 1
ATOM 622 C CA . VAL A 1 89 ? -7.344 5.734 -0.448 1.00 92.94 89 VAL A CA 1
ATOM 623 C C . VAL A 1 89 ? -6.633 7.043 -0.779 1.00 92.94 89 VAL A C 1
ATOM 625 O O . VAL A 1 89 ? -5.382 7.030 -0.925 1.00 92.94 89 VAL A O 1
#

Organism: Arachis hypogaea (NCBI:txid3818)

Radius of gyration: 14.1 Å; chains: 1; bounding box: 35×27×35 Å